Protein AF-A0A2E2B5L6-F1 (afdb_monomer_lite)

pLDDT: mean 77.22, std 8.91, range [47.59, 92.19]

Foldseek 3Di:
DPPVVVVVVVVVVVVVVVCVVVVPPVVVVVVVVVVVVVVPCVVVCCVVVVVVVVVVVVVVVVVVVVVVVVVVVVVVLVVLVVVLVVVLVVLVVVLVVLVVVLVVCVVVHPDDPVSVVVNVVSVVVSVVVNVVSVVVNVVVVD

Structure (mmCIF, N/CA/C/O backbone):
data_AF-A0A2E2B5L6-F1
#
_entry.id   AF-A0A2E2B5L6-F1
#
loop_
_atom_site.group_PDB
_atom_site.id
_atom_site.type_symbol
_atom_site.label_atom_id
_atom_site.label_alt_id
_atom_site.label_comp_id
_atom_site.label_asym_id
_atom_site.label_entity_id
_atom_site.label_seq_id
_atom_site.pdbx_PDB_ins_code
_atom_site.Cartn_x
_atom_site.C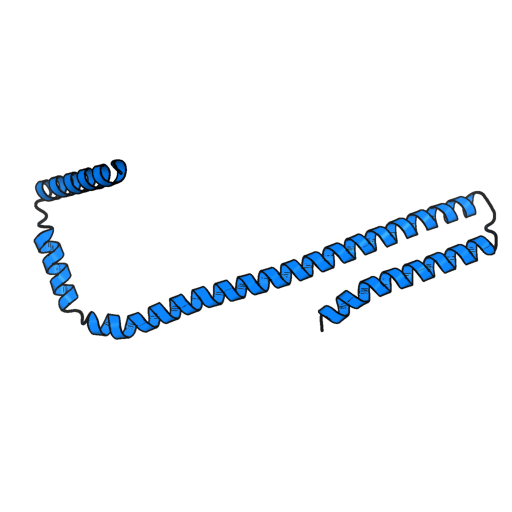artn_y
_atom_site.Cartn_z
_atom_site.occupancy
_atom_site.B_iso_or_equiv
_atom_site.auth_seq_id
_atom_site.auth_comp_id
_atom_site.auth_asym_id
_atom_site.auth_atom_id
_atom_site.pdbx_PDB_model_num
ATOM 1 N N . MET A 1 1 ? -8.993 -2.914 -42.655 1.00 55.66 1 MET A N 1
ATOM 2 C CA . MET A 1 1 ? -7.586 -2.880 -43.120 1.00 55.66 1 MET A CA 1
ATOM 3 C C . MET A 1 1 ? -7.190 -1.635 -43.933 1.00 55.66 1 MET A C 1
ATOM 5 O O . MET A 1 1 ? -6.012 -1.325 -43.945 1.00 55.66 1 MET A O 1
ATOM 9 N N . GLY A 1 2 ? -8.105 -0.860 -44.539 1.00 63.00 2 GLY A N 1
ATOM 10 C CA . GLY A 1 2 ? -7.723 0.215 -45.483 1.00 63.00 2 GLY A CA 1
ATOM 11 C C . GLY A 1 2 ? -7.249 1.573 -44.927 1.00 63.00 2 GLY A C 1
ATOM 12 O O . GLY A 1 2 ? -6.746 2.384 -45.690 1.00 63.00 2 GLY A O 1
ATOM 13 N N . ARG A 1 3 ? -7.392 1.874 -43.625 1.00 67.38 3 ARG A N 1
ATOM 14 C CA . ARG A 1 3 ? -7.047 3.217 -43.090 1.00 67.38 3 ARG A CA 1
ATOM 15 C C . ARG A 1 3 ? -5.550 3.413 -42.835 1.00 67.38 3 ARG A C 1
ATOM 17 O O . ARG A 1 3 ? -5.063 4.533 -42.924 1.00 67.38 3 ARG A O 1
ATOM 24 N N . TRP A 1 4 ? -4.835 2.337 -42.517 1.00 70.50 4 TRP A N 1
ATOM 25 C CA . TRP A 1 4 ? -3.400 2.378 -42.225 1.00 70.50 4 TRP A CA 1
ATOM 26 C C . TRP A 1 4 ? -2.561 2.360 -43.502 1.00 70.50 4 TRP A C 1
ATOM 28 O O . TRP A 1 4 ? -1.604 3.117 -43.608 1.00 70.50 4 TRP A O 1
ATOM 38 N N . THR A 1 5 ? -2.985 1.595 -44.510 1.00 79.56 5 THR A N 1
ATOM 39 C CA . THR A 1 5 ? -2.334 1.568 -45.826 1.00 79.56 5 THR A CA 1
ATOM 40 C C . THR A 1 5 ? -2.489 2.900 -46.556 1.00 79.56 5 THR A C 1
ATOM 42 O O . THR A 1 5 ? -1.515 3.412 -47.091 1.00 79.56 5 THR A O 1
ATOM 45 N N . LEU A 1 6 ? -3.671 3.525 -46.496 1.00 81.31 6 LEU A N 1
ATOM 46 C CA . LEU A 1 6 ? -3.897 4.835 -47.113 1.00 81.31 6 LEU A CA 1
ATOM 47 C C . LEU A 1 6 ? -3.033 5.935 -46.476 1.00 81.31 6 LEU A C 1
ATOM 49 O O . LEU A 1 6 ? -2.498 6.787 -47.177 1.00 81.31 6 LEU A O 1
ATOM 53 N N . ARG A 1 7 ? -2.859 5.896 -45.148 1.00 81.88 7 ARG A N 1
ATOM 54 C CA . ARG A 1 7 ? -1.977 6.829 -44.433 1.00 81.88 7 ARG A CA 1
ATOM 55 C C . ARG A 1 7 ? -0.508 6.605 -44.777 1.00 81.88 7 ARG A C 1
ATOM 57 O O . ARG A 1 7 ? 0.199 7.585 -44.958 1.00 81.88 7 ARG A O 1
ATOM 64 N N . ALA A 1 8 ? -0.073 5.353 -44.920 1.00 80.94 8 ALA A N 1
ATOM 65 C CA . ALA A 1 8 ? 1.292 5.033 -45.334 1.00 80.94 8 ALA A CA 1
ATOM 66 C C . ALA A 1 8 ? 1.584 5.512 -46.766 1.00 80.94 8 ALA A C 1
ATOM 68 O O . ALA A 1 8 ? 2.629 6.106 -47.010 1.00 80.94 8 ALA A O 1
ATOM 69 N N . VAL A 1 9 ? 0.636 5.329 -47.691 1.00 85.75 9 VAL A N 1
ATOM 70 C CA . VAL A 1 9 ? 0.775 5.786 -49.083 1.00 85.75 9 VAL A CA 1
ATOM 71 C C . VAL A 1 9 ? 0.772 7.313 -49.172 1.00 85.75 9 VAL A C 1
ATOM 73 O O . VAL A 1 9 ? 1.600 7.880 -49.877 1.00 85.75 9 VAL A O 1
ATOM 76 N N . LEU A 1 10 ? -0.105 7.994 -48.427 1.00 85.19 10 LEU A N 1
ATOM 77 C CA . LEU A 1 10 ? -0.117 9.460 -48.371 1.00 85.19 10 LEU A CA 1
ATOM 78 C C . LEU A 1 10 ? 1.166 10.019 -47.750 1.00 85.19 10 LEU A C 1
ATOM 80 O O . LEU A 1 10 ? 1.723 10.980 -48.270 1.00 85.19 10 LEU A O 1
ATOM 84 N N . PHE A 1 11 ? 1.655 9.405 -46.674 1.00 85.31 11 PHE A N 1
ATOM 85 C CA . PHE A 1 11 ? 2.900 9.815 -46.031 1.00 85.31 11 PHE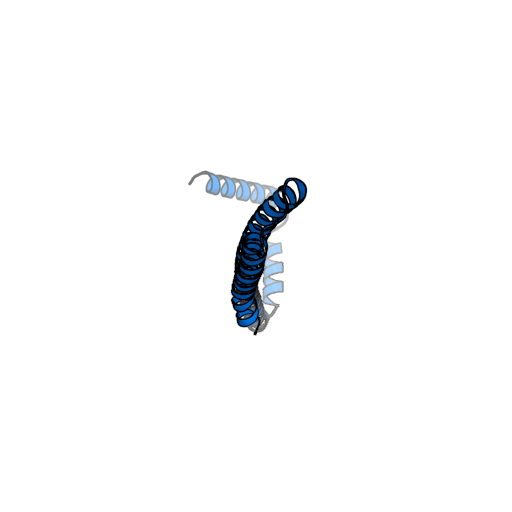 A CA 1
ATOM 86 C C . PHE A 1 11 ? 4.108 9.605 -46.953 1.00 85.31 11 PHE A C 1
ATOM 88 O O . PHE A 1 11 ? 4.931 10.505 -47.094 1.00 85.31 11 PHE A O 1
ATOM 95 N N . GLY A 1 12 ? 4.163 8.466 -47.651 1.00 82.19 12 GLY A N 1
ATOM 96 C CA . GLY A 1 12 ? 5.183 8.195 -48.664 1.00 82.19 12 GLY A CA 1
ATOM 97 C C . GLY A 1 12 ? 5.134 9.184 -49.831 1.00 82.19 12 GLY A C 1
ATOM 98 O O . GLY A 1 12 ? 6.172 9.691 -50.239 1.00 82.19 12 GLY A O 1
ATOM 99 N N . GLY A 1 13 ? 3.937 9.525 -50.322 1.00 83.44 13 GLY A N 1
ATOM 100 C CA . GLY A 1 13 ? 3.765 10.507 -51.398 1.00 83.44 13 GLY A CA 1
ATOM 101 C C . GLY A 1 13 ? 4.196 11.921 -51.002 1.00 83.44 13 GLY A C 1
ATOM 102 O O . GLY A 1 13 ? 4.863 12.597 -51.779 1.00 83.44 13 GLY A O 1
ATOM 103 N N . VAL A 1 14 ? 3.874 12.353 -49.778 1.00 81.81 14 VAL A N 1
ATOM 104 C CA . VAL A 1 14 ? 4.320 13.651 -49.241 1.00 81.81 14 VAL A CA 1
ATOM 105 C C . VAL A 1 14 ? 5.841 13.688 -49.082 1.00 81.81 14 VAL A C 1
ATOM 107 O O . VAL A 1 14 ? 6.459 14.677 -49.465 1.00 81.81 14 VAL A O 1
ATOM 110 N N . LEU A 1 15 ? 6.455 12.607 -48.589 1.00 75.94 15 LEU A N 1
ATOM 111 C CA . LEU A 1 15 ? 7.915 12.488 -48.509 1.00 75.94 15 LEU A CA 1
ATOM 112 C C . LEU A 1 15 ? 8.580 12.595 -49.886 1.00 75.94 15 LEU A C 1
ATOM 114 O O . LEU A 1 15 ? 9.584 13.288 -50.024 1.00 75.94 15 LEU A O 1
ATOM 118 N N . LEU A 1 16 ? 7.993 11.965 -50.906 1.00 75.69 16 LEU A N 1
ATOM 119 C CA . LEU A 1 16 ? 8.517 11.975 -52.273 1.00 75.69 16 LEU A CA 1
ATOM 120 C C . LEU A 1 16 ? 8.461 13.382 -52.892 1.00 75.69 16 LEU A C 1
ATOM 122 O O . LEU A 1 16 ? 9.436 13.843 -53.478 1.00 75.69 16 LEU A O 1
ATOM 126 N N . VAL A 1 17 ? 7.347 14.100 -52.707 1.00 76.50 17 VAL A N 1
ATOM 127 C CA . VAL A 1 17 ? 7.200 15.485 -53.191 1.00 76.50 17 VAL A CA 1
ATOM 128 C C . VAL A 1 17 ? 8.131 16.439 -52.437 1.00 76.50 17 VAL A C 1
ATOM 130 O O . VAL A 1 17 ? 8.756 17.291 -53.063 1.00 76.50 17 VAL A O 1
ATOM 133 N N . CYS A 1 18 ? 8.281 16.278 -51.118 1.00 67.44 18 CYS A N 1
ATOM 134 C CA . CYS A 1 18 ? 9.254 17.049 -50.341 1.00 67.44 18 CYS A CA 1
ATOM 135 C C . CYS A 1 18 ? 10.695 16.787 -50.800 1.00 67.44 18 CYS A C 1
ATOM 137 O O . CYS A 1 18 ? 11.463 17.735 -50.922 1.00 67.44 18 CYS A O 1
ATOM 139 N N . SER A 1 19 ? 11.050 15.536 -51.108 1.00 62.47 19 SER A N 1
ATOM 140 C CA . SER A 1 19 ? 12.379 15.185 -51.626 1.00 62.47 19 SER A CA 1
ATOM 141 C C . SER A 1 19 ? 12.666 15.859 -52.971 1.00 62.47 19 SER A C 1
ATOM 143 O O . SER A 1 19 ? 13.768 16.353 -53.177 1.00 62.47 19 SER A O 1
ATOM 145 N N . PHE A 1 20 ? 11.663 15.962 -53.848 1.00 70.12 20 PHE A N 1
ATOM 146 C CA . PHE A 1 20 ? 11.820 16.580 -55.167 1.00 70.12 20 PHE A CA 1
ATOM 147 C C . PHE A 1 20 ? 11.897 18.118 -55.122 1.00 70.12 20 PHE A C 1
ATOM 149 O O . PHE A 1 20 ? 12.565 18.727 -55.949 1.00 70.12 20 PHE A O 1
ATOM 156 N N . VAL A 1 21 ? 11.199 18.763 -54.177 1.00 72.00 21 VAL A N 1
ATOM 157 C CA . VAL A 1 21 ? 11.161 20.237 -54.052 1.00 72.00 21 VAL A CA 1
ATOM 158 C C . VAL A 1 21 ? 12.417 20.797 -53.387 1.00 72.00 21 VAL A C 1
ATOM 160 O O . VAL A 1 21 ? 12.814 21.919 -53.692 1.00 72.00 21 VAL A O 1
ATOM 163 N N . PHE A 1 22 ? 13.028 20.045 -52.472 1.00 63.91 22 PHE A N 1
ATOM 164 C CA . PHE A 1 22 ? 14.160 20.535 -51.689 1.00 63.91 22 PHE A CA 1
ATOM 165 C C . PHE A 1 22 ? 15.532 20.244 -52.310 1.00 63.91 22 PHE A C 1
ATOM 167 O O . PHE A 1 22 ? 16.519 20.696 -51.735 1.00 63.91 22 PHE A O 1
ATOM 174 N N . ASP A 1 23 ? 15.604 19.501 -53.428 1.00 60.03 23 ASP A N 1
ATOM 175 C CA . ASP A 1 23 ? 16.861 18.970 -54.009 1.00 60.03 23 ASP A CA 1
ATOM 176 C C . ASP A 1 23 ? 17.765 18.342 -52.926 1.00 60.03 23 ASP A C 1
ATOM 178 O O . ASP A 1 23 ? 18.993 18.353 -52.973 1.00 60.03 23 ASP A O 1
ATOM 182 N N . TRP A 1 24 ? 17.112 17.864 -51.862 1.00 56.88 24 TRP A N 1
ATOM 183 C CA . TRP A 1 24 ? 17.744 17.295 -50.695 1.00 56.88 24 TRP A CA 1
ATOM 184 C C . TRP A 1 24 ? 17.894 15.834 -51.030 1.00 56.88 24 TRP A C 1
ATOM 186 O O . TRP A 1 24 ? 16.913 15.080 -50.972 1.00 56.88 24 TRP A O 1
ATOM 196 N N . ASP A 1 25 ? 19.102 15.458 -51.430 1.00 62.88 25 ASP A N 1
ATOM 197 C CA . ASP A 1 25 ? 19.437 14.079 -51.725 1.00 62.88 25 ASP A CA 1
ATOM 198 C C . ASP A 1 25 ? 19.404 13.286 -50.410 1.00 62.88 25 ASP A C 1
ATOM 200 O O . ASP A 1 25 ? 20.385 13.114 -49.691 1.00 62.88 25 ASP A O 1
ATOM 204 N N . TYR A 1 26 ? 18.189 12.905 -50.009 1.00 61.28 26 TYR A N 1
ATOM 205 C CA . TYR A 1 26 ? 17.904 12.201 -48.764 1.00 61.28 26 TYR A CA 1
ATOM 206 C C . TYR A 1 26 ? 18.661 10.879 -48.722 1.00 61.28 26 TYR A C 1
ATOM 208 O O . TYR A 1 26 ? 19.042 10.421 -47.650 1.00 61.28 26 TYR A O 1
ATOM 216 N N . TYR A 1 27 ? 18.910 10.303 -49.899 1.00 64.44 27 TYR A N 1
ATOM 217 C CA . TYR A 1 27 ? 19.736 9.126 -50.048 1.00 64.44 27 TYR A CA 1
ATOM 218 C C . TYR A 1 27 ? 21.186 9.427 -49.673 1.00 64.44 27 TYR A C 1
ATOM 220 O O . TYR A 1 27 ? 21.721 8.732 -48.820 1.00 64.44 27 TYR A O 1
ATOM 228 N N . GLU A 1 28 ? 21.790 10.485 -50.214 1.00 71.19 28 GLU A N 1
ATOM 229 C CA . GLU A 1 28 ? 23.168 10.869 -49.879 1.00 71.19 28 GLU A CA 1
ATOM 230 C C . GLU A 1 28 ? 23.306 11.312 -48.414 1.00 71.19 28 GLU A C 1
ATOM 232 O O . GLU A 1 28 ? 24.236 10.913 -47.722 1.00 71.19 28 GLU A O 1
ATOM 237 N N . SER A 1 29 ? 22.324 12.041 -47.884 1.00 71.31 29 SER A N 1
ATOM 238 C CA . SER A 1 29 ? 22.318 12.497 -46.490 1.00 71.31 29 SER A CA 1
ATOM 239 C C . SER A 1 29 ? 22.156 11.338 -45.492 1.00 71.31 29 SER A C 1
ATOM 241 O O . SER A 1 29 ? 22.846 11.300 -44.474 1.00 71.31 29 SER A O 1
ATOM 243 N N . ILE A 1 30 ? 21.300 10.351 -45.795 1.00 70.19 30 ILE A N 1
ATOM 244 C CA . ILE A 1 30 ? 21.226 9.100 -45.025 1.00 70.19 30 ILE A CA 1
ATOM 245 C C . ILE A 1 30 ? 22.487 8.271 -45.218 1.00 70.19 30 ILE A C 1
ATOM 247 O O . ILE A 1 30 ? 22.931 7.662 -44.255 1.00 70.19 30 ILE A O 1
ATOM 251 N N . HIS A 1 31 ? 23.048 8.224 -46.424 1.00 74.62 31 HIS A N 1
ATOM 252 C CA . HIS A 1 31 ? 24.227 7.422 -46.718 1.00 74.62 31 HIS A CA 1
ATOM 253 C C . HIS A 1 31 ? 25.450 7.934 -45.959 1.00 74.62 31 HIS A C 1
ATOM 255 O O . HIS A 1 31 ? 26.097 7.124 -45.310 1.00 74.62 31 HIS A O 1
ATOM 261 N N . ILE A 1 32 ? 25.683 9.251 -45.939 1.00 74.12 32 ILE A N 1
ATOM 262 C CA . ILE A 1 32 ? 26.741 9.900 -45.150 1.00 74.12 32 ILE A CA 1
ATOM 263 C C . ILE A 1 32 ? 26.491 9.693 -43.653 1.00 74.12 32 ILE A C 1
ATOM 265 O O . ILE A 1 32 ? 27.410 9.349 -42.919 1.00 74.12 32 ILE A O 1
ATOM 269 N N . PHE A 1 33 ? 25.243 9.829 -43.191 1.00 72.56 33 PHE A N 1
ATOM 270 C CA . PHE A 1 33 ? 24.899 9.562 -41.792 1.00 72.56 33 PHE A CA 1
ATOM 271 C C . PHE A 1 33 ? 25.112 8.090 -41.406 1.00 72.56 33 PHE A C 1
ATOM 273 O O . PHE A 1 33 ? 25.555 7.806 -40.296 1.00 72.56 33 PHE A O 1
ATOM 280 N N . LEU A 1 34 ? 24.812 7.151 -42.310 1.00 69.19 34 LEU A N 1
ATOM 281 C CA . LEU A 1 34 ? 25.073 5.727 -42.116 1.00 69.19 34 LEU A CA 1
ATOM 282 C C . LEU A 1 34 ? 26.565 5.427 -42.147 1.00 69.19 34 LEU A C 1
ATOM 284 O O . LEU A 1 34 ? 27.004 4.635 -41.335 1.00 69.19 34 LEU A O 1
ATOM 288 N N . GLU A 1 35 ? 27.323 6.041 -43.049 1.00 71.50 35 GLU A N 1
ATOM 289 C CA . GLU A 1 35 ? 28.769 5.852 -43.196 1.00 71.50 35 GLU A CA 1
ATOM 290 C C . GLU A 1 35 ? 29.528 6.417 -41.985 1.00 71.50 35 GLU A C 1
ATOM 292 O O . GLU A 1 35 ? 30.463 5.796 -41.483 1.00 71.50 35 GLU A O 1
ATOM 297 N N . GLU A 1 36 ? 29.062 7.536 -41.430 1.00 68.56 36 GLU A N 1
ATOM 298 C CA . GLU A 1 36 ? 29.583 8.109 -40.187 1.00 68.56 36 GLU A CA 1
ATOM 299 C C . GLU A 1 36 ? 29.177 7.281 -38.951 1.00 68.56 36 GLU A C 1
ATOM 301 O O . GLU A 1 36 ? 29.948 7.166 -37.997 1.00 68.56 36 GLU A O 1
ATOM 306 N N . LEU A 1 37 ? 28.009 6.625 -38.989 1.00 65.94 37 LEU A N 1
ATOM 307 C CA . LEU A 1 37 ? 27.595 5.624 -37.998 1.00 65.94 37 LEU A CA 1
ATOM 308 C C . LEU A 1 37 ? 28.339 4.288 -38.135 1.00 65.94 37 LEU A C 1
ATOM 310 O O . LEU A 1 37 ? 28.545 3.636 -37.120 1.00 65.94 37 LEU A O 1
ATOM 314 N N . ASP A 1 38 ? 28.745 3.893 -39.341 1.00 60.56 38 ASP A N 1
ATOM 315 C CA . ASP A 1 38 ? 29.541 2.684 -39.617 1.00 60.56 38 ASP A CA 1
ATOM 316 C C . ASP A 1 38 ? 30.994 2.860 -39.136 1.00 60.56 38 ASP A C 1
ATOM 318 O O . ASP A 1 38 ? 31.689 1.892 -38.836 1.00 60.56 38 ASP A O 1
ATOM 322 N N . HIS A 1 39 ? 31.450 4.115 -39.024 1.00 62.88 39 HIS A N 1
ATOM 323 C CA . HIS A 1 39 ? 32.725 4.477 -38.400 1.00 62.88 39 HIS A CA 1
ATOM 324 C C . HIS A 1 39 ? 32.670 4.514 -36.872 1.00 62.88 39 HIS A C 1
ATOM 326 O O . HIS A 1 39 ? 33.699 4.373 -36.208 1.00 62.88 39 HIS A O 1
ATOM 332 N N . PHE A 1 40 ? 31.480 4.693 -36.301 1.00 60.97 40 PHE A N 1
ATOM 333 C CA . PHE A 1 40 ? 31.269 4.354 -34.907 1.00 60.97 40 PHE A CA 1
ATOM 334 C C . PHE A 1 40 ? 31.282 2.832 -34.807 1.00 60.97 40 PHE A C 1
ATOM 336 O O . PHE A 1 40 ? 30.549 2.158 -35.521 1.00 60.97 40 PHE A O 1
ATOM 343 N N . GLU A 1 41 ? 32.093 2.278 -33.908 1.00 66.69 41 GLU A N 1
ATOM 344 C CA . GLU A 1 41 ? 32.066 0.859 -33.545 1.00 66.69 41 GLU A CA 1
ATOM 345 C C . GLU A 1 41 ? 30.722 0.552 -32.856 1.00 66.69 41 GLU A C 1
ATOM 347 O O . GLU A 1 41 ? 30.633 0.342 -31.646 1.00 66.69 41 GLU A O 1
ATOM 352 N N . LEU A 1 42 ? 29.628 0.585 -33.625 1.00 67.38 42 LEU A N 1
ATOM 353 C CA . LEU A 1 42 ? 28.261 0.351 -33.181 1.00 67.38 42 LEU A CA 1
ATOM 354 C C . LEU A 1 42 ? 28.152 -1.011 -32.512 1.00 67.38 42 LEU A C 1
ATOM 356 O O . LEU A 1 42 ? 27.371 -1.159 -31.579 1.00 67.38 42 LEU A O 1
ATOM 360 N N . ASP A 1 43 ? 28.965 -1.972 -32.946 1.00 67.75 43 ASP A N 1
ATOM 361 C CA . ASP A 1 43 ? 29.097 -3.270 -32.300 1.00 67.75 43 ASP A CA 1
ATOM 362 C C . ASP A 1 43 ? 29.658 -3.143 -30.871 1.00 67.75 43 ASP A C 1
ATOM 364 O O . ASP A 1 43 ? 29.103 -3.728 -29.947 1.00 67.75 43 ASP A O 1
ATOM 368 N N . GLU A 1 44 ? 30.663 -2.294 -30.628 1.00 73.12 44 GLU A N 1
ATOM 369 C CA . GLU A 1 44 ? 31.217 -2.065 -29.286 1.00 73.12 44 GLU A CA 1
ATOM 370 C C . GLU A 1 44 ? 30.249 -1.282 -28.383 1.00 73.12 44 GLU A C 1
ATOM 372 O O . GLU A 1 44 ? 30.053 -1.635 -27.214 1.00 73.12 44 GLU A O 1
ATOM 377 N N . ILE A 1 45 ? 29.555 -0.276 -28.925 1.00 75.31 45 ILE A N 1
ATOM 378 C CA . ILE A 1 45 ? 28.507 0.455 -28.192 1.00 75.31 45 ILE A CA 1
ATOM 379 C C . ILE A 1 45 ? 27.311 -0.450 -27.892 1.00 75.31 45 ILE A C 1
ATOM 381 O O . ILE A 1 45 ? 26.738 -0.363 -26.806 1.00 75.31 45 ILE A O 1
ATOM 385 N N . LEU A 1 46 ? 26.914 -1.325 -28.813 1.00 77.81 46 LEU A N 1
ATOM 386 C CA . LEU A 1 46 ? 25.832 -2.280 -28.589 1.00 77.81 46 LEU A CA 1
ATOM 387 C C . LEU A 1 46 ? 26.251 -3.343 -27.564 1.00 77.81 46 LEU A C 1
ATOM 389 O O . LEU A 1 46 ? 25.454 -3.687 -26.687 1.00 77.81 46 LEU A O 1
ATOM 393 N N . LEU A 1 47 ? 27.502 -3.807 -27.620 1.00 77.75 47 LEU A N 1
ATOM 394 C CA . LEU A 1 47 ? 28.074 -4.772 -26.684 1.00 77.75 47 LEU A CA 1
ATOM 395 C C . LEU A 1 47 ? 28.177 -4.202 -25.261 1.00 77.75 47 LEU A C 1
ATOM 397 O O . LEU A 1 47 ? 27.836 -4.899 -24.305 1.00 77.75 47 LEU A O 1
ATOM 401 N N . MET A 1 48 ? 28.596 -2.942 -25.098 1.00 78.00 48 MET A N 1
ATOM 402 C CA . MET A 1 48 ? 28.689 -2.300 -23.778 1.00 78.00 48 MET A CA 1
ATOM 403 C C . MET A 1 48 ? 27.352 -1.715 -23.303 1.00 78.00 48 MET A C 1
ATOM 405 O O . MET A 1 48 ? 26.970 -1.864 -22.141 1.00 78.00 48 MET A O 1
ATOM 409 N N . GLY A 1 49 ? 26.617 -1.051 -24.190 1.00 79.06 49 GLY A N 1
ATOM 410 C CA . GLY A 1 49 ? 25.375 -0.342 -23.887 1.00 79.06 49 GLY A CA 1
ATOM 411 C C . GLY A 1 49 ? 24.156 -1.254 -23.785 1.00 79.06 49 GLY A C 1
ATOM 412 O O . GLY A 1 49 ? 23.269 -0.996 -22.970 1.00 79.06 49 GLY A O 1
ATOM 413 N N . GLY A 1 50 ? 24.120 -2.349 -24.547 1.00 84.44 50 GLY A N 1
ATOM 414 C CA . GLY A 1 50 ? 23.026 -3.321 -24.537 1.00 84.44 50 GLY A CA 1
ATOM 415 C C . GLY A 1 50 ? 22.767 -3.908 -23.145 1.00 84.44 50 GLY A C 1
ATOM 416 O O . GLY A 1 50 ? 21.655 -3.754 -22.632 1.00 84.44 50 GLY A O 1
ATOM 417 N N . PRO A 1 51 ? 23.769 -4.513 -22.478 1.00 87.12 51 PRO A N 1
ATOM 418 C CA . PRO A 1 51 ? 23.617 -5.052 -21.127 1.00 87.12 51 PRO A CA 1
ATOM 419 C C . PRO A 1 51 ? 23.217 -3.992 -20.098 1.00 87.12 51 PRO A C 1
ATOM 421 O O . PRO A 1 51 ? 22.395 -4.267 -19.223 1.00 87.12 51 PRO A O 1
ATOM 424 N N . VAL A 1 52 ? 23.745 -2.768 -20.219 1.00 86.00 52 VAL A N 1
ATOM 425 C CA . VAL A 1 52 ? 23.403 -1.649 -19.327 1.00 86.00 52 VAL A CA 1
ATOM 426 C C . VAL A 1 52 ? 21.941 -1.243 -19.506 1.00 86.00 52 VAL A C 1
ATOM 428 O O . VAL A 1 52 ? 21.205 -1.156 -18.523 1.00 86.00 52 VAL A O 1
ATOM 431 N N . ALA A 1 53 ? 21.482 -1.056 -20.744 1.00 83.12 53 ALA A N 1
ATOM 432 C CA . ALA A 1 53 ? 20.094 -0.713 -21.039 1.00 83.12 53 ALA A CA 1
ATOM 433 C C . ALA A 1 53 ? 19.127 -1.810 -20.567 1.00 83.12 53 ALA 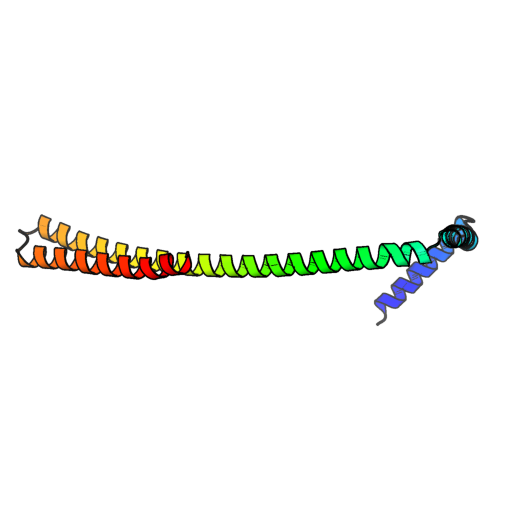A C 1
ATOM 435 O O . ALA A 1 53 ? 18.089 -1.516 -19.970 1.00 83.12 53 ALA A O 1
ATOM 436 N N . LEU A 1 54 ? 19.492 -3.077 -20.772 1.00 90.31 54 LEU A N 1
ATOM 437 C CA . LEU A 1 54 ? 18.702 -4.231 -20.345 1.00 90.31 54 LEU A CA 1
ATOM 438 C C . LEU A 1 54 ? 18.644 -4.323 -18.810 1.00 90.31 54 LEU A C 1
ATOM 440 O O . LEU A 1 54 ? 17.566 -4.511 -18.245 1.00 90.31 54 LEU A O 1
ATOM 444 N N . GLY A 1 55 ? 19.766 -4.086 -18.127 1.00 90.69 55 GLY A N 1
ATOM 445 C CA . GLY A 1 55 ? 19.834 -4.005 -16.667 1.00 90.69 55 GLY A CA 1
ATOM 446 C C . GLY A 1 55 ? 18.985 -2.868 -16.092 1.00 90.69 55 GLY A C 1
ATOM 447 O O . GLY A 1 55 ? 18.232 -3.084 -15.141 1.00 90.69 55 GLY A O 1
ATOM 448 N N . VAL A 1 56 ? 19.030 -1.680 -16.701 1.00 90.81 56 VAL A N 1
ATOM 449 C CA . VAL A 1 56 ? 18.193 -0.535 -16.305 1.00 90.81 56 VAL A CA 1
ATOM 450 C C . VAL A 1 56 ? 16.709 -0.847 -16.506 1.00 90.81 56 VAL A C 1
ATOM 452 O O . VAL A 1 56 ? 15.906 -0.605 -15.602 1.00 90.81 56 VAL A O 1
ATOM 455 N N . LEU A 1 57 ? 16.330 -1.433 -17.645 1.00 91.06 57 LEU A N 1
ATOM 456 C CA . LEU A 1 57 ? 14.944 -1.825 -17.916 1.00 91.06 57 LEU A CA 1
ATOM 457 C C . LEU A 1 57 ? 14.433 -2.852 -16.901 1.00 91.06 57 LEU A C 1
ATOM 459 O O . LEU A 1 57 ? 13.353 -2.666 -16.332 1.00 91.06 57 LEU A O 1
ATOM 463 N N . LEU A 1 58 ? 15.217 -3.895 -16.622 1.00 92.19 58 LEU A N 1
ATOM 464 C CA . LEU A 1 58 ? 14.873 -4.894 -15.609 1.00 92.19 58 LEU A CA 1
ATOM 465 C C . LEU A 1 58 ? 14.775 -4.271 -14.212 1.00 92.19 58 LEU A C 1
ATOM 467 O O . LEU A 1 58 ? 13.827 -4.566 -13.483 1.00 92.19 58 LEU A O 1
ATOM 471 N N . GLY A 1 59 ? 15.685 -3.361 -13.862 1.00 90.31 59 GLY A N 1
ATOM 472 C CA . GLY A 1 59 ? 15.653 -2.625 -12.598 1.00 90.31 59 GLY A CA 1
ATOM 473 C C . GLY A 1 59 ? 14.386 -1.783 -12.438 1.00 90.31 59 GLY A C 1
ATOM 474 O O . GLY A 1 59 ? 13.742 -1.830 -11.390 1.00 90.31 59 GLY A O 1
ATOM 475 N N . ILE A 1 60 ? 13.966 -1.069 -13.487 1.00 89.00 60 ILE A N 1
ATOM 476 C CA . ILE A 1 60 ? 12.730 -0.271 -13.478 1.00 89.00 60 ILE A CA 1
ATOM 477 C C . ILE A 1 60 ? 11.499 -1.171 -13.323 1.00 89.00 60 ILE A C 1
ATOM 479 O O . ILE A 1 60 ? 10.605 -0.855 -12.532 1.00 89.00 60 ILE A O 1
ATOM 483 N N . VAL A 1 61 ? 11.436 -2.287 -14.056 1.00 89.12 61 VAL A N 1
ATOM 484 C CA . VAL A 1 61 ? 10.325 -3.250 -13.955 1.00 89.12 61 VAL A CA 1
ATOM 485 C C . VAL A 1 61 ? 10.262 -3.853 -12.552 1.00 89.12 61 VAL A C 1
ATOM 487 O O . VAL A 1 61 ? 9.192 -3.888 -11.941 1.00 89.12 61 VAL A O 1
ATOM 490 N N . HIS A 1 62 ? 11.405 -4.260 -12.003 1.00 87.94 62 HIS A N 1
ATOM 491 C CA . HIS A 1 62 ? 11.484 -4.820 -10.660 1.00 87.94 62 HIS A CA 1
ATOM 492 C C . HIS A 1 62 ? 11.066 -3.798 -9.593 1.00 87.94 62 HIS A C 1
ATOM 494 O O . HIS A 1 62 ? 10.211 -4.089 -8.756 1.00 87.94 62 HIS A O 1
ATOM 500 N N . ALA A 1 63 ? 11.574 -2.565 -9.672 1.00 84.81 63 ALA A N 1
ATOM 501 C CA . ALA A 1 63 ? 11.211 -1.488 -8.755 1.00 84.81 63 ALA A CA 1
ATOM 502 C C . ALA A 1 63 ? 9.713 -1.146 -8.815 1.00 84.81 63 ALA A C 1
ATOM 504 O O . ALA A 1 63 ? 9.091 -0.892 -7.781 1.00 84.81 63 ALA A O 1
ATOM 505 N N . LYS A 1 64 ? 9.105 -1.166 -10.008 1.00 84.00 64 LYS A N 1
ATOM 506 C CA . LYS A 1 64 ? 7.655 -0.978 -10.165 1.00 84.00 64 LYS A CA 1
ATOM 507 C C . LYS A 1 64 ? 6.856 -2.089 -9.487 1.00 84.00 64 LYS A C 1
ATOM 509 O O . LYS A 1 64 ? 5.900 -1.785 -8.775 1.00 84.00 64 LYS A O 1
ATOM 514 N N . ASN A 1 65 ? 7.262 -3.343 -9.666 1.00 82.75 65 ASN A N 1
ATOM 515 C CA . ASN A 1 65 ? 6.588 -4.482 -9.043 1.00 82.75 65 ASN A CA 1
ATOM 516 C C . ASN A 1 65 ? 6.680 -4.427 -7.512 1.00 82.75 65 ASN A C 1
ATOM 518 O O . ASN A 1 65 ? 5.669 -4.614 -6.837 1.00 82.75 65 ASN A O 1
ATOM 522 N N . LEU A 1 66 ? 7.851 -4.088 -6.965 1.00 83.75 66 LEU A N 1
ATOM 523 C CA . LEU A 1 66 ? 8.029 -3.913 -5.520 1.00 83.75 66 LEU A CA 1
ATOM 524 C C . LEU A 1 66 ? 7.140 -2.795 -4.965 1.00 83.75 66 LEU A C 1
ATOM 526 O O . LEU A 1 66 ? 6.475 -2.986 -3.949 1.00 83.75 66 LEU A O 1
ATOM 530 N N . LYS A 1 67 ? 7.060 -1.650 -5.657 1.00 80.06 67 LYS A N 1
ATOM 531 C CA . LYS A 1 67 ? 6.166 -0.553 -5.252 1.00 80.06 67 LYS A CA 1
ATOM 532 C C . LYS A 1 67 ? 4.703 -0.987 -5.229 1.00 80.06 67 LYS A C 1
ATOM 534 O O . LYS A 1 67 ? 3.996 -0.674 -4.280 1.00 80.06 67 LYS A O 1
ATOM 539 N N . GLN A 1 68 ? 4.249 -1.731 -6.236 1.00 79.56 68 GLN A N 1
ATOM 540 C CA . GLN A 1 68 ? 2.873 -2.236 -6.267 1.00 79.56 68 GLN A CA 1
ATOM 541 C C . GLN A 1 68 ? 2.585 -3.221 -5.130 1.00 79.56 68 GLN A C 1
ATOM 543 O O . GLN A 1 68 ? 1.496 -3.191 -4.564 1.00 79.56 68 GLN A O 1
ATOM 548 N N . GLN A 1 69 ? 3.544 -4.078 -4.778 1.00 78.81 69 GLN A N 1
ATOM 549 C CA . GLN A 1 69 ? 3.397 -4.990 -3.643 1.00 78.81 69 GLN A CA 1
ATOM 550 C C . GLN A 1 69 ? 3.307 -4.230 -2.317 1.00 78.81 69 GLN A C 1
ATOM 552 O O . GLN A 1 69 ? 2.427 -4.523 -1.513 1.00 78.81 69 GLN A O 1
ATOM 557 N N . GLN A 1 70 ? 4.150 -3.214 -2.117 1.00 78.94 70 GLN A N 1
ATOM 558 C CA . GLN A 1 70 ? 4.087 -2.372 -0.921 1.00 78.94 70 GLN A CA 1
ATOM 559 C C . GLN A 1 70 ? 2.755 -1.628 -0.819 1.00 78.94 70 GLN A C 1
ATOM 561 O O . GLN A 1 70 ? 2.142 -1.640 0.242 1.00 78.94 70 GLN A O 1
ATOM 566 N N . ILE A 1 71 ? 2.265 -1.039 -1.915 1.00 80.50 71 ILE A N 1
ATOM 567 C CA . ILE A 1 71 ? 0.968 -0.342 -1.929 1.00 80.50 71 ILE A CA 1
ATOM 568 C C . ILE A 1 71 ? -0.163 -1.288 -1.517 1.00 80.50 71 ILE A C 1
ATOM 570 O O . ILE A 1 71 ? -0.964 -0.925 -0.664 1.00 80.50 71 ILE A O 1
ATOM 574 N N . LYS A 1 72 ? -0.187 -2.519 -2.042 1.00 77.50 72 LYS A N 1
ATOM 575 C CA . LYS A 1 72 ? -1.196 -3.518 -1.656 1.00 77.50 72 LYS A CA 1
ATOM 576 C C . LYS A 1 72 ? -1.137 -3.869 -0.171 1.00 77.50 72 LYS A C 1
ATOM 578 O O . LYS A 1 72 ? -2.181 -4.018 0.453 1.00 77.50 72 LYS A O 1
ATOM 583 N N . LEU A 1 73 ? 0.064 -3.988 0.399 1.00 75.00 73 LEU A N 1
ATOM 584 C CA . LEU A 1 73 ? 0.215 -4.211 1.838 1.00 75.00 73 LEU A CA 1
ATOM 585 C C . LEU A 1 73 ? -0.339 -3.020 2.629 1.00 75.00 73 LEU A C 1
ATOM 587 O O . LEU A 1 73 ? -1.140 -3.217 3.540 1.00 75.00 73 LEU A O 1
ATOM 591 N N . TYR A 1 74 ? 0.015 -1.788 2.254 1.00 74.19 74 TYR A N 1
ATOM 592 C CA . TYR A 1 74 ? -0.509 -0.583 2.905 1.00 74.19 74 TYR A CA 1
ATOM 593 C C . TYR A 1 74 ? -2.034 -0.472 2.803 1.00 74.19 74 TYR A C 1
ATOM 595 O O . TYR A 1 74 ? -2.675 -0.155 3.802 1.00 74.19 74 TYR A O 1
ATOM 603 N N . GLU A 1 75 ? -2.624 -0.775 1.645 1.00 76.44 75 GLU A N 1
ATOM 604 C CA . GLU A 1 75 ? -4.081 -0.809 1.465 1.00 76.44 75 GLU A CA 1
ATOM 605 C C . GLU A 1 75 ? -4.735 -1.828 2.399 1.00 76.44 75 GLU A C 1
ATOM 607 O O . GLU A 1 75 ? -5.686 -1.488 3.097 1.00 76.44 75 GLU A O 1
ATOM 612 N N . GLN A 1 76 ? -4.184 -3.040 2.496 1.00 75.56 76 GLN A N 1
ATOM 613 C CA . GLN A 1 76 ? -4.692 -4.062 3.415 1.00 75.56 76 GLN A CA 1
ATOM 614 C C . GLN A 1 76 ? -4.580 -3.633 4.883 1.00 75.56 76 GLN A C 1
ATOM 616 O O . GLN A 1 76 ? -5.486 -3.899 5.673 1.00 75.56 76 GLN A O 1
ATOM 621 N N . HIS A 1 77 ? -3.488 -2.970 5.273 1.00 74.12 77 HIS A N 1
ATOM 622 C CA . HIS A 1 77 ? -3.351 -2.426 6.625 1.00 74.12 77 HIS A CA 1
ATOM 623 C C . HIS A 1 77 ? -4.395 -1.338 6.897 1.00 74.12 77 HIS A C 1
ATOM 625 O O . HIS A 1 77 ? -5.075 -1.397 7.925 1.00 74.12 77 HIS A O 1
ATOM 631 N N . LEU A 1 78 ? -4.572 -0.396 5.968 1.00 75.38 78 LEU A N 1
ATOM 632 C CA . LEU A 1 78 ? -5.556 0.682 6.080 1.00 75.38 78 LEU A CA 1
ATOM 633 C C . LEU A 1 78 ? -6.993 0.159 6.118 1.00 75.38 78 LEU A C 1
ATOM 635 O O . LEU A 1 78 ? -7.787 0.650 6.916 1.00 75.38 78 LEU A O 1
ATOM 639 N N . GLU A 1 79 ? -7.321 -0.853 5.318 1.00 78.44 79 GLU A N 1
ATOM 640 C CA . GLU A 1 79 ? -8.640 -1.487 5.332 1.00 78.44 79 GLU A CA 1
ATOM 641 C C . GLU A 1 79 ? -8.919 -2.138 6.691 1.00 78.44 79 GLU A C 1
ATOM 643 O O . GLU A 1 79 ? -9.968 -1.890 7.288 1.00 78.44 79 GLU A O 1
ATOM 648 N N . THR A 1 80 ? -7.954 -2.892 7.236 1.00 76.88 80 THR A N 1
ATOM 649 C CA . THR A 1 80 ? -8.111 -3.492 8.571 1.00 76.88 80 THR A CA 1
ATOM 650 C C . THR A 1 80 ? -8.245 -2.440 9.670 1.00 76.88 80 THR A C 1
ATOM 652 O O . THR A 1 80 ? -9.108 -2.567 10.534 1.00 76.88 80 THR A O 1
ATOM 655 N N . LEU A 1 81 ? -7.458 -1.362 9.614 1.00 76.94 81 LEU A N 1
ATOM 656 C CA . LEU A 1 81 ? -7.569 -0.239 10.548 1.00 76.94 81 LEU A CA 1
ATOM 657 C C . LEU A 1 81 ? -8.936 0.444 10.448 1.00 76.94 81 LEU A C 1
ATOM 659 O O . LEU A 1 81 ? -9.554 0.722 11.473 1.00 76.94 81 LEU A O 1
ATOM 663 N N . GLY A 1 82 ? -9.428 0.675 9.230 1.00 77.00 82 GLY A N 1
ATOM 664 C CA . GLY A 1 82 ? -10.742 1.265 8.988 1.00 77.00 82 GLY A CA 1
ATOM 665 C C . GLY A 1 82 ? -11.876 0.412 9.555 1.00 77.00 82 GLY A C 1
ATOM 666 O O . GLY A 1 82 ? -12.747 0.937 10.248 1.00 77.00 82 GLY A O 1
ATOM 667 N N . GLN A 1 83 ? -11.838 -0.904 9.332 1.00 78.19 83 GLN A N 1
ATOM 668 C CA . GLN A 1 83 ? -12.827 -1.842 9.877 1.00 78.19 83 GLN A CA 1
ATOM 669 C C . GLN A 1 83 ? -12.807 -1.879 11.412 1.00 78.19 83 GLN A C 1
ATOM 671 O O . GLN A 1 83 ? -13.868 -1.845 12.046 1.00 78.19 83 GLN A O 1
ATOM 676 N N . THR A 1 84 ? -11.618 -1.898 12.022 1.00 81.38 84 THR A N 1
ATOM 677 C CA . THR A 1 84 ? -11.480 -1.869 13.484 1.00 81.38 84 THR A CA 1
ATOM 678 C C . THR A 1 84 ? -11.979 -0.552 14.069 1.00 81.38 84 THR A C 1
ATOM 680 O O . THR A 1 84 ? -12.681 -0.562 15.078 1.00 81.38 84 THR A O 1
ATOM 683 N N . LEU A 1 85 ? -11.677 0.578 13.425 1.00 79.38 85 LEU A N 1
ATOM 684 C CA . LEU A 1 85 ? -12.108 1.899 13.880 1.00 79.38 85 LEU A CA 1
ATOM 685 C C . LEU A 1 85 ? -13.625 2.063 13.771 1.00 79.38 85 LEU A C 1
ATOM 687 O O . LEU A 1 85 ? -14.249 2.571 14.699 1.00 79.38 85 LEU A O 1
ATOM 691 N N . HIS A 1 86 ? -14.229 1.564 12.691 1.00 82.00 86 HIS A N 1
ATOM 692 C CA . HIS A 1 86 ? -15.682 1.541 12.546 1.00 82.00 86 HIS A CA 1
ATOM 693 C C . HIS A 1 86 ? -16.342 0.676 13.630 1.00 82.00 86 HIS A C 1
ATOM 695 O O . HIS A 1 86 ? -17.263 1.122 14.308 1.00 82.00 86 HIS A O 1
ATOM 701 N N . SER A 1 87 ? -15.793 -0.515 13.886 1.00 82.88 87 SER A N 1
ATOM 702 C CA . SER A 1 87 ? -16.285 -1.406 14.945 1.00 82.88 87 SER A CA 1
ATOM 703 C C . SER A 1 87 ? -16.143 -0.785 16.340 1.00 82.88 87 SER A C 1
ATOM 705 O O . SER A 1 87 ? -17.047 -0.891 17.170 1.00 82.88 87 SER A O 1
ATOM 707 N N . 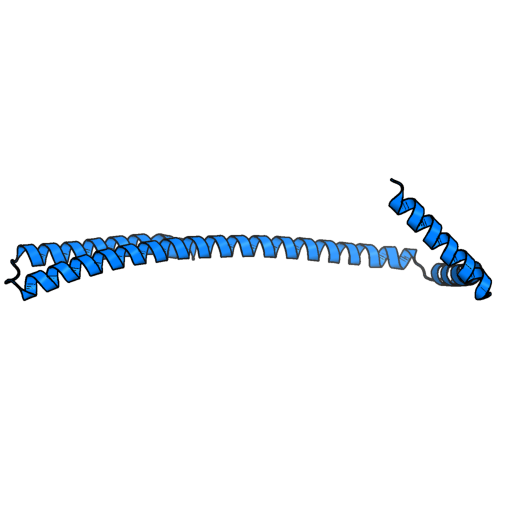ALA A 1 88 ? -15.025 -0.104 16.608 1.00 83.31 88 ALA A N 1
ATOM 708 C CA . ALA A 1 88 ? -14.817 0.627 17.853 1.00 83.31 88 ALA A CA 1
ATOM 709 C C . ALA A 1 88 ? -15.821 1.780 17.998 1.00 83.31 88 ALA A C 1
ATOM 711 O O . ALA A 1 88 ? -16.384 1.971 19.075 1.00 83.31 88 ALA A O 1
ATOM 712 N N . GLN A 1 89 ? -16.095 2.509 16.914 1.00 84.69 89 GLN A N 1
ATOM 713 C CA . GLN A 1 89 ? -17.084 3.582 16.893 1.00 84.69 89 GLN A CA 1
ATOM 714 C C . GLN A 1 89 ? -18.493 3.060 17.199 1.00 84.69 89 GLN A C 1
ATOM 716 O O . GLN A 1 89 ? -19.202 3.675 17.995 1.00 84.69 89 GLN A O 1
ATOM 721 N N . ASP A 1 90 ? -18.880 1.908 16.652 1.00 87.50 90 ASP A N 1
ATOM 722 C CA . ASP A 1 90 ? -20.171 1.278 16.949 1.00 87.50 90 ASP A CA 1
ATOM 723 C C . ASP A 1 90 ? -20.283 0.842 18.415 1.00 87.50 90 ASP A C 1
ATOM 725 O O . ASP A 1 90 ? -21.320 1.039 19.056 1.00 87.50 90 ASP A O 1
ATOM 729 N N . ILE A 1 91 ? -19.210 0.281 18.979 1.00 86.25 91 ILE A N 1
ATOM 730 C CA . ILE A 1 91 ? -19.160 -0.087 20.401 1.00 86.25 91 ILE A CA 1
ATOM 731 C C . ILE A 1 91 ? -19.309 1.156 21.280 1.00 86.25 91 ILE A C 1
ATOM 733 O O . ILE A 1 91 ? -20.129 1.156 22.198 1.00 86.25 91 ILE A O 1
ATOM 737 N N . ILE A 1 92 ? -18.560 2.220 20.979 1.00 85.25 92 ILE A N 1
ATOM 738 C CA . ILE A 1 92 ? -18.610 3.480 21.728 1.00 85.25 92 ILE A CA 1
ATOM 739 C C . ILE A 1 92 ? -19.998 4.119 21.614 1.00 85.25 92 ILE A C 1
ATOM 741 O O . ILE A 1 92 ? -20.550 4.553 22.621 1.00 85.25 92 ILE A O 1
ATOM 745 N N . ASN A 1 93 ? -20.603 4.137 20.428 1.00 88.25 93 ASN A N 1
ATOM 746 C CA . ASN A 1 93 ? -21.944 4.690 20.240 1.00 88.25 93 ASN A CA 1
ATOM 747 C C . ASN A 1 93 ? -22.996 3.932 21.057 1.00 88.25 93 ASN A C 1
ATOM 749 O O . ASN A 1 93 ? -23.807 4.554 21.745 1.00 88.25 93 ASN A O 1
ATOM 753 N N . ASN A 1 94 ? -22.964 2.599 21.033 1.00 86.06 94 ASN A N 1
ATOM 754 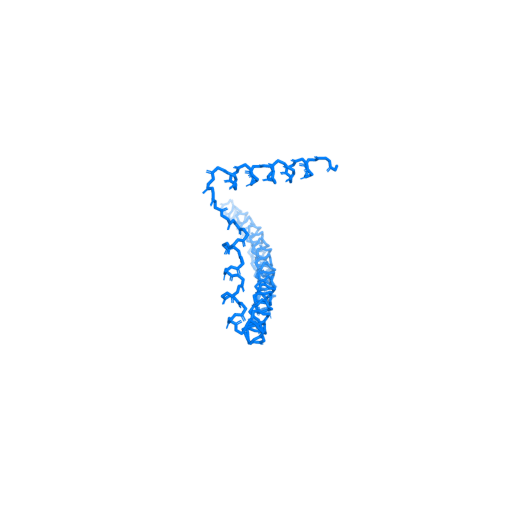C CA . ASN A 1 94 ? -23.885 1.781 21.825 1.00 86.06 94 ASN A CA 1
ATOM 755 C C . ASN A 1 94 ? -23.682 1.984 23.332 1.00 86.06 94 ASN A C 1
ATOM 757 O O . ASN A 1 94 ? -24.655 2.068 24.087 1.00 86.06 94 ASN A O 1
ATOM 761 N N . PHE A 1 95 ? -22.428 2.110 23.762 1.00 87.19 95 PHE A N 1
ATOM 762 C CA . PHE A 1 95 ? -22.077 2.427 25.141 1.00 87.19 95 PHE A CA 1
ATOM 763 C C . PHE A 1 95 ? -22.631 3.791 25.571 1.00 87.19 95 PHE A C 1
ATOM 765 O O . PHE A 1 95 ? -23.322 3.883 26.585 1.00 87.19 95 PHE A O 1
ATOM 772 N N . LEU A 1 96 ? -22.405 4.838 24.774 1.00 85.56 96 LEU A N 1
ATOM 773 C CA . LEU A 1 96 ? -22.886 6.191 25.058 1.00 85.56 96 LEU A CA 1
ATOM 774 C C . LEU A 1 96 ? -24.413 6.265 25.110 1.00 85.56 96 LEU A C 1
ATOM 776 O O . LEU A 1 96 ? -24.961 6.904 26.007 1.00 85.56 96 LEU A O 1
ATOM 780 N N . ASN A 1 97 ? -25.097 5.584 24.190 1.00 86.75 97 ASN A N 1
ATOM 781 C CA . ASN A 1 97 ? -26.556 5.523 24.186 1.00 86.75 97 ASN A CA 1
ATOM 782 C C . ASN A 1 97 ? -27.083 4.822 25.451 1.00 86.75 97 ASN A C 1
ATOM 784 O O . ASN A 1 97 ? -28.019 5.291 26.096 1.00 86.75 97 ASN A O 1
ATOM 788 N N . SER A 1 98 ? -26.419 3.740 25.868 1.00 83.88 98 SER A N 1
ATOM 789 C CA . SER A 1 98 ? -26.760 3.038 27.108 1.00 83.88 98 SER A CA 1
ATOM 790 C C . SER A 1 98 ? -26.539 3.924 28.335 1.00 83.88 98 SER A C 1
ATOM 792 O O . SER A 1 98 ? -27.417 4.009 29.188 1.00 83.88 98 SER A O 1
ATOM 794 N N . ILE A 1 99 ? -25.421 4.657 28.404 1.00 86.44 99 ILE A N 1
ATOM 795 C CA . ILE A 1 99 ? -25.164 5.622 29.483 1.00 86.44 99 ILE A CA 1
ATOM 796 C C . ILE A 1 99 ? -26.216 6.731 29.516 1.00 86.44 99 ILE A C 1
ATOM 798 O O . ILE A 1 99 ? -26.677 7.085 30.599 1.00 86.44 99 ILE A O 1
ATOM 802 N N . GLN A 1 100 ? -26.630 7.270 28.367 1.00 84.44 100 GLN A N 1
ATOM 803 C CA . GLN A 1 100 ? -27.676 8.297 28.327 1.00 84.44 100 GLN A CA 1
ATOM 804 C C . GLN A 1 100 ? -28.988 7.811 28.949 1.00 84.44 100 GLN A C 1
ATOM 806 O O . GLN A 1 100 ? -29.623 8.577 29.675 1.00 84.44 100 GLN A O 1
ATOM 811 N N . LEU A 1 101 ? -29.361 6.545 28.738 1.00 83.12 101 LEU A N 1
ATOM 812 C CA . LEU A 1 101 ? -30.534 5.947 29.382 1.00 83.12 101 LEU A CA 1
ATOM 813 C C . LEU A 1 101 ? -30.389 5.908 30.910 1.00 83.12 101 LEU A C 1
ATOM 815 O O . LEU A 1 101 ? -31.337 6.248 31.616 1.00 83.12 101 LEU A O 1
ATOM 819 N N . TYR A 1 102 ? -29.206 5.564 31.428 1.00 82.12 102 TYR A N 1
ATOM 820 C CA . TYR A 1 102 ? -28.941 5.593 32.872 1.00 82.12 102 TYR A CA 1
ATOM 821 C C . TYR A 1 102 ? -28.926 7.016 33.440 1.00 82.12 102 TYR A C 1
ATOM 823 O O . TYR A 1 102 ? -29.443 7.227 34.533 1.00 82.12 102 TYR A O 1
ATOM 831 N N . ILE A 1 103 ? -28.396 8.001 32.707 1.00 80.44 103 ILE A N 1
ATOM 832 C CA . ILE A 1 103 ? -28.418 9.416 33.115 1.00 80.44 103 ILE A CA 1
ATOM 833 C C . ILE A 1 103 ? -29.860 9.929 33.203 1.00 80.44 103 ILE A C 1
ATOM 835 O O . ILE A 1 103 ? -30.213 10.573 34.188 1.00 80.44 103 ILE A O 1
ATOM 839 N N . LEU A 1 104 ? -30.702 9.615 32.214 1.00 80.81 104 LEU A N 1
ATOM 840 C CA . LEU A 1 104 ? -32.135 9.930 32.235 1.00 80.81 104 LEU A CA 1
ATOM 841 C C . LEU A 1 104 ? -32.831 9.276 33.433 1.00 80.81 104 LEU A C 1
ATOM 843 O O . LEU A 1 104 ? -33.538 9.948 34.181 1.00 80.81 104 LEU A O 1
ATOM 847 N N . LYS A 1 105 ? -32.564 7.988 33.670 1.00 79.00 105 LYS A N 1
ATOM 848 C CA . LYS A 1 105 ? -33.140 7.249 34.799 1.00 79.00 105 LYS A CA 1
ATOM 849 C C . LYS A 1 105 ? -32.707 7.824 36.151 1.00 79.00 105 LYS A C 1
ATOM 851 O O . LYS A 1 105 ? -33.531 7.919 37.049 1.00 79.00 105 LYS A O 1
ATOM 856 N N . ALA A 1 106 ? -31.451 8.252 36.274 1.00 77.94 106 ALA A N 1
ATOM 857 C CA . ALA A 1 106 ? -30.906 8.898 37.468 1.00 77.94 106 ALA A CA 1
ATOM 858 C C . ALA A 1 106 ? -31.450 10.315 37.703 1.00 77.94 106 ALA A C 1
ATOM 860 O O . ALA A 1 106 ? -31.437 10.803 38.834 1.00 77.94 106 ALA A O 1
ATOM 861 N N . HIS A 1 107 ? -31.878 10.992 36.634 1.00 74.38 107 HIS A N 1
ATOM 862 C CA . HIS A 1 107 ? -32.495 12.311 36.712 1.00 74.38 107 HIS A CA 1
ATOM 863 C C . HIS A 1 107 ? -33.956 12.220 37.172 1.00 74.38 107 HIS A C 1
ATOM 865 O O . HIS A 1 107 ? -34.373 12.997 38.030 1.00 74.38 107 HIS A O 1
ATOM 871 N N . ASP A 1 108 ? -34.706 11.245 36.648 1.00 75.81 108 ASP A N 1
ATOM 872 C CA . ASP A 1 108 ? -36.135 11.072 36.937 1.00 75.81 108 ASP A CA 1
ATOM 873 C C . ASP A 1 108 ? -36.414 10.216 38.190 1.00 75.81 108 ASP A C 1
ATOM 875 O O . ASP A 1 108 ? -37.469 10.354 38.814 1.00 75.81 108 ASP A O 1
ATOM 879 N N . GLN A 1 109 ? -35.497 9.323 38.583 1.00 74.06 109 GLN A N 1
ATOM 880 C CA . GLN A 1 109 ? -35.642 8.403 39.719 1.00 74.06 109 GLN A CA 1
ATOM 881 C C . GLN A 1 109 ? -34.322 8.220 40.488 1.00 74.06 109 GLN A C 1
ATOM 883 O O . GLN A 1 109 ? -33.228 8.438 39.971 1.00 74.06 109 GLN A O 1
ATOM 888 N N . LYS A 1 110 ? -34.403 7.780 41.755 1.00 75.44 110 LYS A N 1
ATOM 889 C CA . LYS A 1 110 ? -33.214 7.292 42.472 1.00 75.44 110 LYS A CA 1
ATOM 890 C C . LYS A 1 110 ? -32.761 5.991 41.811 1.00 75.44 110 LYS A C 1
ATOM 892 O O . LYS A 1 110 ? -33.539 5.048 41.764 1.00 75.44 110 LYS A O 1
ATOM 897 N N . LEU A 1 111 ? -31.516 5.962 41.336 1.00 71.88 111 LEU A N 1
ATOM 898 C CA . LEU A 1 111 ? -30.867 4.745 40.848 1.00 71.88 111 LEU A CA 1
ATOM 899 C C . LEU A 1 111 ? -30.914 3.665 41.930 1.00 71.88 111 LEU A C 1
ATOM 901 O O . LEU A 1 111 ? -30.446 3.891 43.052 1.00 71.88 111 LEU A O 1
ATOM 905 N N . ASP A 1 112 ? -31.448 2.500 41.580 1.00 79.38 112 ASP A N 1
ATOM 906 C CA . ASP A 1 112 ? -31.356 1.329 42.439 1.00 79.38 112 ASP A CA 1
ATOM 907 C C . ASP A 1 112 ? -29.936 0.739 42.373 1.00 79.38 112 ASP A C 1
ATOM 909 O O . ASP A 1 112 ? -29.243 0.883 41.360 1.00 79.38 112 ASP A O 1
ATOM 913 N N . PRO A 1 113 ? -29.476 0.030 43.419 1.00 75.88 113 PRO A N 1
ATOM 914 C CA . PRO A 1 113 ? -28.168 -0.630 43.414 1.00 75.88 113 PRO A CA 1
ATOM 915 C C . PRO A 1 113 ? -27.960 -1.554 42.202 1.00 75.88 113 PRO A C 1
ATOM 917 O O . PRO A 1 113 ? -26.857 -1.634 41.670 1.00 75.88 113 PRO A O 1
ATOM 920 N N . SER A 1 114 ? -29.034 -2.186 41.715 1.00 77.44 114 SER A N 1
ATOM 921 C CA . SER A 1 114 ? -29.026 -3.030 40.514 1.00 77.44 114 SER A CA 1
ATOM 922 C C . SER A 1 114 ? -28.739 -2.261 39.221 1.00 77.44 114 SER A C 1
ATOM 924 O O . SER A 1 114 ? -28.190 -2.827 38.275 1.00 77.44 114 SER A O 1
ATOM 926 N N . ASP A 1 115 ? -29.113 -0.980 39.153 1.00 77.12 115 ASP A N 1
ATOM 927 C CA . ASP A 1 115 ? -28.831 -0.128 37.993 1.00 77.12 115 ASP A CA 1
ATOM 928 C C . ASP A 1 115 ? -27.353 0.271 37.955 1.00 77.12 115 ASP A C 1
ATOM 930 O O . ASP A 1 115 ? -26.758 0.344 36.880 1.00 77.12 115 ASP A O 1
ATOM 934 N N . ILE A 1 116 ? -26.748 0.478 39.129 1.00 76.69 116 ILE A N 1
ATOM 935 C CA . ILE A 1 116 ? -25.312 0.752 39.271 1.00 76.69 116 ILE A CA 1
ATOM 936 C C . ILE A 1 116 ? -24.500 -0.485 38.872 1.00 76.69 116 ILE A C 1
ATOM 938 O O . ILE A 1 116 ? -23.582 -0.376 38.065 1.00 76.69 116 ILE A O 1
ATOM 942 N N . GLU A 1 117 ? -24.887 -1.668 39.353 1.00 81.94 117 GLU A N 1
ATOM 943 C CA . GLU A 1 117 ? -24.246 -2.936 38.980 1.00 81.94 117 GLU A CA 1
ATOM 944 C C . GLU A 1 117 ? -24.383 -3.226 37.473 1.00 81.94 117 GLU A C 1
ATOM 946 O O . GLU A 1 117 ? -23.445 -3.685 36.820 1.00 81.94 117 GLU A O 1
ATOM 951 N N . SER A 1 118 ? -25.536 -2.905 36.876 1.00 81.19 118 SER A N 1
ATOM 952 C CA . SER A 1 118 ? -25.736 -3.044 35.427 1.00 81.19 118 SER A CA 1
ATOM 953 C C . SER A 1 118 ? -24.866 -2.073 34.622 1.00 81.19 118 SER A C 1
ATOM 955 O O . SER A 1 118 ? -24.364 -2.439 33.557 1.00 81.19 118 SER A O 1
ATOM 957 N N . LEU A 1 119 ? -24.649 -0.855 35.126 1.00 80.56 119 LEU A N 1
ATOM 958 C CA . LEU A 1 119 ? -23.748 0.120 34.515 1.00 80.56 119 LEU A CA 1
ATOM 959 C C . LEU A 1 119 ? -22.279 -0.324 34.609 1.00 80.56 119 LEU A C 1
ATOM 961 O O . LEU A 1 119 ? -21.563 -0.236 33.612 1.00 80.56 119 LEU A O 1
ATOM 965 N N . GLU A 1 120 ? -21.839 -0.838 35.760 1.00 82.62 120 GLU A N 1
ATOM 966 C CA . GLU A 1 120 ? -20.480 -1.373 35.939 1.00 82.62 120 GLU A CA 1
ATOM 967 C C . GLU A 1 120 ? -20.207 -2.552 34.996 1.00 82.62 120 GLU A C 1
ATOM 969 O O . GLU A 1 120 ? -19.210 -2.539 34.271 1.00 82.62 120 GLU A O 1
ATOM 974 N N . ASN A 1 121 ? -21.141 -3.504 34.898 1.00 86.50 121 ASN A N 1
ATOM 975 C CA . ASN A 1 121 ? -21.045 -4.615 33.946 1.00 86.50 121 ASN A CA 1
ATOM 976 C C . ASN A 1 121 ? -20.981 -4.128 32.488 1.00 86.50 121 ASN A C 1
ATOM 978 O O . ASN A 1 121 ? -20.254 -4.687 31.664 1.00 86.50 121 ASN A O 1
ATOM 982 N N . LEU A 1 122 ? -21.723 -3.071 32.148 1.00 84.88 122 LEU A N 1
ATOM 983 C CA . LEU A 1 122 ? -21.728 -2.491 30.806 1.00 84.88 122 LEU A CA 1
ATOM 984 C C . LEU A 1 122 ? -20.397 -1.793 30.475 1.00 84.88 122 LEU A C 1
ATOM 986 O O . LEU A 1 122 ? -19.920 -1.893 29.338 1.00 84.88 122 LEU A O 1
ATOM 990 N N . ILE A 1 123 ? -19.776 -1.138 31.461 1.00 83.44 123 ILE A N 1
ATOM 991 C CA . ILE A 1 123 ? -18.424 -0.572 31.352 1.00 83.44 123 ILE A CA 1
ATOM 992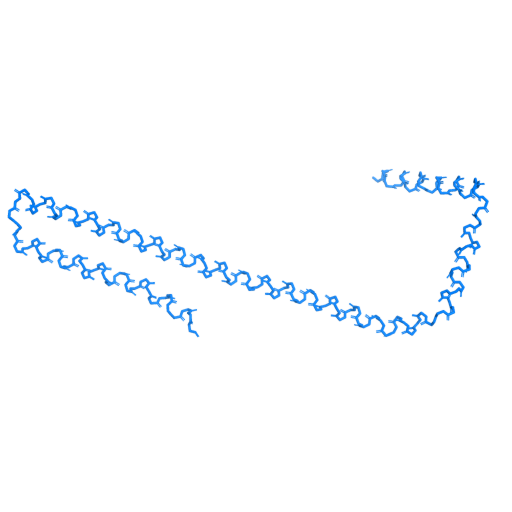 C C . ILE A 1 123 ? -17.401 -1.694 31.154 1.00 83.44 123 ILE A C 1
ATOM 994 O O . ILE A 1 123 ? -16.601 -1.624 30.219 1.00 83.44 123 ILE A O 1
ATOM 998 N N . GLU A 1 124 ? -17.455 -2.750 31.967 1.00 87.94 124 GLU A N 1
ATOM 999 C CA . GLU A 1 124 ? -16.515 -3.871 31.886 1.00 87.94 124 GLU A CA 1
ATOM 1000 C C . GLU A 1 124 ? -16.620 -4.616 30.546 1.00 87.94 124 GLU A C 1
ATOM 1002 O O . GLU A 1 124 ? -15.610 -4.830 29.868 1.00 87.94 124 GLU A O 1
ATOM 1007 N N . HIS A 1 125 ? -17.835 -4.926 30.088 1.00 84.12 125 HIS A N 1
ATOM 1008 C CA . HIS A 1 125 ? -18.053 -5.564 28.788 1.00 84.12 125 HIS A CA 1
ATOM 1009 C C . HIS A 1 125 ? -17.580 -4.700 27.615 1.00 84.12 125 HIS A C 1
ATOM 1011 O O . HIS A 1 125 ? -17.001 -5.215 26.652 1.00 84.12 125 HIS A O 1
ATOM 1017 N N . THR A 1 126 ? -17.806 -3.389 27.682 1.00 83.38 126 THR A N 1
ATOM 1018 C CA . THR A 1 126 ? -17.334 -2.444 26.662 1.00 83.38 126 THR A CA 1
ATOM 1019 C C . THR A 1 126 ? -15.808 -2.381 26.632 1.00 83.38 126 THR A C 1
ATOM 1021 O O . THR A 1 126 ? -15.213 -2.466 25.555 1.00 83.38 126 THR A O 1
ATOM 1024 N N . ALA A 1 127 ? -15.169 -2.323 27.803 1.00 82.94 127 ALA A N 1
ATOM 1025 C CA . ALA A 1 127 ? -13.716 -2.331 27.933 1.00 82.94 127 ALA A CA 1
ATOM 1026 C C . ALA A 1 127 ? -13.099 -3.628 27.384 1.00 82.94 127 ALA A C 1
ATOM 1028 O O . ALA A 1 127 ? -12.136 -3.576 26.619 1.00 82.94 127 ALA A O 1
ATOM 1029 N N . GLN A 1 128 ? -13.685 -4.789 27.695 1.00 86.75 128 GLN A N 1
ATOM 1030 C CA . GLN A 1 128 ? -13.238 -6.075 27.150 1.00 86.75 128 GLN A CA 1
ATOM 1031 C C . GLN A 1 128 ? -13.358 -6.130 25.619 1.00 86.75 128 GLN A C 1
ATOM 1033 O O . GLN A 1 128 ? -12.439 -6.602 24.947 1.00 86.75 128 GLN A O 1
ATOM 1038 N N . ARG A 1 129 ? -14.459 -5.621 25.050 1.00 82.81 129 ARG A N 1
ATOM 1039 C CA . ARG A 1 129 ? -14.670 -5.584 23.592 1.00 82.81 129 ARG A CA 1
ATOM 1040 C C . ARG A 1 129 ? -13.679 -4.671 22.869 1.00 82.81 129 ARG A C 1
ATOM 1042 O O . ARG A 1 129 ? -13.153 -5.068 21.832 1.00 82.81 129 ARG A O 1
ATOM 1049 N N . LEU A 1 130 ? -13.394 -3.492 23.422 1.00 83.06 130 LEU A N 1
ATOM 1050 C CA . LEU A 1 130 ? -12.364 -2.583 22.903 1.00 83.06 130 LEU A CA 1
ATOM 1051 C C . LEU A 1 130 ? -10.971 -3.225 22.946 1.00 83.06 130 LEU A C 1
ATOM 1053 O O . LEU A 1 130 ? -10.253 -3.208 21.951 1.00 83.06 130 LEU A O 1
ATOM 1057 N N . ASN A 1 131 ? -10.627 -3.876 24.057 1.00 82.56 131 ASN A N 1
ATOM 1058 C CA . ASN A 1 131 ? -9.336 -4.548 24.223 1.00 82.56 131 ASN A CA 1
ATOM 1059 C C . ASN A 1 131 ? -9.178 -5.742 23.252 1.00 82.56 131 ASN A C 1
ATOM 1061 O O . ASN A 1 131 ? -8.099 -6.013 22.724 1.00 82.56 131 ASN A O 1
ATOM 1065 N N . HIS A 1 132 ? -10.278 -6.436 22.938 1.00 82.69 132 HIS A N 1
ATOM 1066 C CA . HIS A 1 132 ? -10.274 -7.496 21.930 1.00 82.69 132 HIS A CA 1
ATOM 1067 C C . HIS A 1 132 ? -10.034 -6.975 20.503 1.00 82.69 132 HIS A C 1
ATOM 1069 O O . HIS A 1 132 ? -9.400 -7.668 19.711 1.00 82.69 132 HIS A O 1
ATOM 1075 N N . LEU A 1 133 ? -10.490 -5.758 20.187 1.00 79.44 133 LEU A N 1
ATOM 1076 C CA . LEU A 1 133 ? -10.223 -5.086 18.908 1.00 79.44 133 LEU A CA 1
ATOM 1077 C C . LEU A 1 133 ? -8.786 -4.549 18.803 1.00 79.44 133 LEU A C 1
ATOM 1079 O O . LEU A 1 133 ? -8.244 -4.465 17.703 1.00 79.44 133 LEU A O 1
ATOM 1083 N N . GLU A 1 134 ? -8.158 -4.216 19.931 1.00 72.62 134 GLU A N 1
ATOM 1084 C CA . GLU A 1 134 ? -6.783 -3.704 19.989 1.00 72.62 134 GLU A CA 1
ATOM 1085 C C . GLU A 1 134 ? -5.727 -4.803 19.765 1.00 72.62 134 GLU A C 1
ATOM 1087 O O . GLU A 1 134 ? -4.763 -4.598 19.026 1.00 72.62 134 GLU A O 1
ATOM 1092 N N . LYS A 1 135 ? -5.926 -6.004 20.326 1.00 70.56 135 LYS A N 1
ATOM 1093 C CA . LYS A 1 135 ? -4.997 -7.147 20.183 1.00 70.56 135 LYS A CA 1
ATOM 1094 C C . LYS A 1 135 ? -4.552 -7.461 18.742 1.00 70.56 135 LYS A C 1
ATOM 1096 O O . LYS A 1 135 ? -3.343 -7.517 18.513 1.00 70.56 135 LYS A O 1
ATOM 1101 N N . PRO A 1 136 ? -5.454 -7.631 17.757 1.00 68.88 136 PRO A N 1
ATOM 1102 C CA . PRO A 1 136 ? -5.049 -7.934 16.385 1.00 68.88 136 PRO A CA 1
ATOM 1103 C C . PRO A 1 136 ? -4.308 -6.775 15.694 1.00 68.88 136 PRO A C 1
ATOM 1105 O O . PRO A 1 136 ? -3.588 -7.013 14.725 1.00 68.88 136 PRO A O 1
ATOM 1108 N N . LEU A 1 137 ? -4.439 -5.530 16.176 1.00 64.19 137 LEU A N 1
ATOM 1109 C CA . LEU A 1 137 ? -3.669 -4.387 15.666 1.00 64.19 137 LEU A CA 1
ATOM 1110 C C . LEU A 1 137 ? -2.225 -4.366 16.194 1.00 64.19 137 LEU A C 1
ATOM 1112 O O . LEU A 1 137 ? -1.334 -3.870 15.502 1.00 64.19 137 LEU A O 1
ATOM 1116 N N . LEU A 1 138 ? -1.986 -4.900 17.396 1.00 61.72 138 LEU A N 1
ATOM 1117 C CA . LEU A 1 138 ? -0.658 -4.960 18.013 1.00 61.72 138 LEU A CA 1
ATOM 1118 C C . LEU A 1 138 ? 0.171 -6.142 17.494 1.00 61.72 138 LEU A C 1
ATOM 1120 O O . LEU A 1 138 ? 1.353 -5.970 17.216 1.00 61.72 138 LEU A O 1
ATOM 1124 N N . GLU A 1 139 ? -0.446 -7.310 17.289 1.00 60.75 139 GLU A N 1
ATOM 1125 C CA . GLU A 1 139 ? 0.248 -8.499 16.758 1.00 60.75 139 GLU A CA 1
ATOM 1126 C C . GLU A 1 139 ? 0.676 -8.342 15.292 1.00 60.75 139 GLU A C 1
ATOM 1128 O O . GLU A 1 139 ? 1.665 -8.930 14.872 1.00 60.75 139 GLU A O 1
ATOM 1133 N N . LYS A 1 140 ? -0.039 -7.530 14.503 1.00 57.38 140 LYS A N 1
ATOM 1134 C CA . LYS A 1 140 ? 0.264 -7.304 13.079 1.00 57.38 140 LYS A CA 1
ATOM 1135 C C . LYS A 1 140 ? 1.320 -6.209 12.839 1.00 57.38 140 LYS A C 1
ATOM 1137 O O . LYS A 1 140 ? 1.707 -5.991 11.694 1.00 57.38 140 LYS A O 1
ATOM 1142 N N . ASN A 1 141 ? 1.737 -5.498 13.893 1.00 51.56 141 ASN A N 1
ATOM 1143 C CA . ASN A 1 141 ? 2.754 -4.436 13.866 1.00 51.56 141 ASN A CA 1
ATOM 1144 C C . ASN A 1 141 ? 4.102 -4.860 14.498 1.00 51.56 141 ASN A C 1
ATOM 1146 O O . ASN A 1 141 ? 5.006 -4.026 14.576 1.00 51.56 141 ASN A O 1
ATOM 1150 N N . GLN A 1 142 ? 4.235 -6.115 14.954 1.00 47.59 142 GLN A N 1
ATOM 1151 C CA . GLN A 1 142 ? 5.508 -6.746 15.348 1.00 47.59 142 GLN A CA 1
ATOM 1152 C C . GLN A 1 142 ? 6.070 -7.592 14.204 1.00 47.59 142 GLN A C 1
ATOM 1154 O O . GLN A 1 142 ? 7.314 -7.631 14.083 1.00 47.59 142 GLN A O 1
#

Radius of gyration: 37.92 Å; chains: 1; bounding box: 69×29×99 Å

Sequence (142 aa):
MGRWTLRAVLFGGVLLVCSFVFDWDYYESIHIFLEELDHFELDEILLMGGPVALGVLLGIVHAKNLKQQQIKLYEQHLETLGQTLHSAQDIINNFLNSIQLYILKAHDQKLDPSDIESLENLIEHTAQRLNHLEKPLLEKNQ

Secondary structure (DSSP, 8-state):
-HHHHHHHHHHHHHHHHHHHHTT--HHHHHHHHHHHHHHS-HHHHHHHHHHHHHHHHHHHHHHHHHHHHHHHHHHHHHHHHHHHHHHHHHHHHHHHHHHHHHHHHHHHSPPPHHHHHHHHHHHHHHHHHHHHHHHHHHHTT-